Protein AF-A0A6I4M2A8-F1 (afdb_monomer_lite)

Foldseek 3Di:
DDDDPPPDPPQWDDDPPDIDGDDDPVVVVVVVVVVVVVVVVVVVVVVVVCLVVVHDDPPDDPVNSCVSVVNPPD

Sequence (74 aa):
MDEMAADEPRNTIHLGEETAVVVPLDEYLRLREAQIEVEGLTALRELHDRKASGTNPPGMTTEQVREMLGLDRT

Radius of gyration: 23.28 Å; chains: 1; bounding box: 44×36×58 Å

Organism: NCBI:txid2650748

pLDDT: mean 80.62, std 12.98, range [48.03, 96.62]

Secondary structure (DSSP, 8-state):
---------TTEEEETTEEEE---HHHHHHHHHHHHHHHHHHHHHHHHHHHHHTPPPTT--HHHHHHHTTTT--

Structure (mmCIF, N/CA/C/O backbone):
data_AF-A0A6I4M2A8-F1
#
_entry.id   AF-A0A6I4M2A8-F1
#
loop_
_atom_site.group_PDB
_atom_site.id
_atom_site.type_symbol
_atom_site.label_atom_id
_atom_site.label_alt_id
_atom_site.label_comp_id
_atom_site.label_asym_id
_atom_site.label_entity_id
_atom_site.label_seq_id
_atom_site.pdbx_PDB_ins_code
_atom_site.Cartn_x
_atom_site.Cartn_y
_atom_site.Cartn_z
_atom_site.occupancy
_atom_site.B_iso_or_equiv
_atom_site.auth_seq_id
_atom_site.auth_comp_id
_atom_site.auth_asym_id
_atom_site.auth_atom_id
_atom_site.pdbx_PDB_model_num
ATOM 1 N N . MET A 1 1 ? 23.824 -29.584 -21.478 1.00 50.47 1 MET A N 1
ATOM 2 C CA . MET A 1 1 ? 23.955 -28.363 -20.660 1.00 50.47 1 MET A CA 1
ATOM 3 C C . MET A 1 1 ? 24.054 -27.231 -21.666 1.00 50.47 1 MET A C 1
ATOM 5 O O . MET A 1 1 ? 24.962 -27.299 -22.478 1.00 50.47 1 MET A O 1
ATOM 9 N N . ASP A 1 2 ? 23.105 -26.319 -21.832 1.00 48.03 2 ASP A N 1
ATOM 10 C CA . ASP A 1 2 ? 22.134 -25.776 -20.883 1.00 48.03 2 ASP A CA 1
ATOM 11 C C . ASP A 1 2 ? 20.732 -25.696 -21.482 1.00 48.03 2 ASP A C 1
ATOM 13 O O . ASP A 1 2 ? 20.525 -25.183 -22.578 1.00 48.03 2 ASP A O 1
ATOM 17 N N . GLU A 1 3 ? 19.770 -26.198 -20.722 1.00 54.16 3 GLU A N 1
ATOM 18 C CA . GLU A 1 3 ? 18.345 -26.185 -21.024 1.00 54.16 3 GLU A CA 1
ATOM 19 C C . GLU A 1 3 ? 17.655 -25.401 -19.902 1.00 54.16 3 GLU A C 1
ATOM 21 O O . GLU A 1 3 ? 16.963 -25.990 -19.090 1.00 54.16 3 GLU A O 1
ATOM 26 N N . MET A 1 4 ? 17.930 -24.094 -19.776 1.00 54.56 4 MET A N 1
ATOM 27 C CA . MET A 1 4 ? 17.244 -23.195 -18.825 1.00 54.56 4 MET A CA 1
ATOM 28 C C . MET A 1 4 ? 17.294 -21.712 -19.250 1.00 54.56 4 MET A C 1
ATOM 30 O O . MET A 1 4 ? 17.459 -20.829 -18.414 1.00 54.56 4 MET A O 1
ATOM 34 N N . ALA A 1 5 ? 17.103 -21.390 -20.533 1.00 57.22 5 ALA A N 1
ATOM 35 C CA . ALA A 1 5 ? 16.633 -20.043 -20.876 1.00 57.22 5 ALA A CA 1
ATOM 36 C C . ALA A 1 5 ? 15.127 -19.997 -20.580 1.00 57.22 5 ALA A C 1
ATOM 38 O O . ALA A 1 5 ? 14.297 -20.108 -21.481 1.00 57.22 5 ALA A O 1
ATOM 39 N N . ALA A 1 6 ? 14.782 -19.961 -19.289 1.00 58.06 6 ALA A N 1
ATOM 40 C CA . ALA A 1 6 ? 13.443 -19.593 -18.865 1.00 58.06 6 ALA A CA 1
ATOM 41 C C . ALA A 1 6 ? 13.124 -18.247 -19.521 1.00 58.06 6 ALA A C 1
ATOM 43 O O . ALA A 1 6 ? 13.974 -17.362 -19.548 1.00 58.06 6 ALA A O 1
ATOM 44 N N . ASP A 1 7 ? 11.940 -18.171 -20.115 1.00 60.62 7 ASP A N 1
ATOM 45 C CA . ASP A 1 7 ? 11.432 -17.086 -20.950 1.00 60.62 7 ASP A CA 1
ATOM 46 C C . ASP A 1 7 ? 11.421 -15.767 -20.151 1.00 60.62 7 ASP A C 1
ATOM 48 O O . ASP A 1 7 ? 10.419 -15.391 -19.541 1.00 60.62 7 ASP A O 1
ATOM 52 N N . GLU A 1 8 ? 12.582 -15.113 -20.040 1.00 61.84 8 GLU A N 1
ATOM 53 C CA . GLU A 1 8 ? 12.714 -13.864 -19.301 1.00 61.84 8 GLU A CA 1
ATOM 54 C C . GLU A 1 8 ? 11.827 -12.825 -19.983 1.00 61.84 8 GLU A C 1
ATOM 56 O O . GLU A 1 8 ? 11.907 -12.631 -21.205 1.00 61.84 8 GLU A O 1
ATOM 61 N N . PRO A 1 9 ? 10.942 -12.159 -19.222 1.00 67.44 9 PRO A N 1
ATOM 62 C CA . PRO A 1 9 ? 10.010 -11.238 -19.822 1.00 67.44 9 PRO A CA 1
ATOM 63 C C . PRO A 1 9 ? 10.808 -10.098 -20.462 1.00 67.44 9 PRO A C 1
ATOM 65 O O . PRO A 1 9 ? 11.761 -9.563 -19.896 1.00 67.44 9 PRO A O 1
ATOM 68 N N . ARG A 1 10 ? 10.435 -9.752 -21.699 1.00 72.12 10 ARG A N 1
ATOM 69 C CA . ARG A 1 10 ? 11.188 -8.838 -22.584 1.00 72.12 10 ARG A CA 1
ATOM 70 C C . ARG A 1 10 ? 11.425 -7.437 -22.010 1.00 72.12 10 ARG A C 1
ATOM 72 O O . ARG A 1 10 ? 12.130 -6.638 -22.617 1.00 72.12 10 ARG A O 1
ATOM 79 N N . ASN A 1 11 ? 10.790 -7.122 -20.892 1.00 79.19 11 ASN A N 1
ATOM 80 C CA . ASN A 1 11 ? 10.868 -5.856 -20.192 1.00 79.19 11 ASN A CA 1
ATOM 81 C C . ASN A 1 11 ? 11.825 -5.879 -18.988 1.00 79.19 11 ASN A C 1
ATOM 83 O O . ASN A 1 11 ? 11.819 -4.936 -18.204 1.00 79.19 11 ASN A O 1
ATOM 87 N N . THR A 1 12 ? 12.652 -6.910 -18.842 1.00 85.94 12 THR A N 1
ATOM 88 C CA . THR A 1 12 ? 13.644 -7.012 -17.769 1.00 85.94 12 THR A CA 1
ATOM 89 C C . THR A 1 12 ? 14.992 -6.387 -18.158 1.00 85.94 12 THR A C 1
ATOM 91 O O . THR A 1 12 ? 15.521 -6.642 -19.238 1.00 85.94 12 THR A O 1
ATOM 94 N N . ILE A 1 13 ? 15.564 -5.571 -17.269 1.00 86.69 13 ILE A N 1
ATOM 95 C CA . ILE A 1 13 ? 16.900 -4.970 -17.371 1.00 86.69 13 ILE A CA 1
ATOM 96 C C . ILE A 1 13 ? 17.760 -5.504 -16.224 1.00 86.69 13 ILE A C 1
ATOM 98 O O . ILE A 1 13 ? 17.404 -5.355 -15.057 1.00 86.69 13 ILE A O 1
ATOM 102 N N . HIS A 1 14 ? 18.922 -6.068 -16.548 1.00 88.38 14 HIS A N 1
ATOM 103 C CA . HIS A 1 14 ? 19.901 -6.523 -15.557 1.00 88.38 14 HIS A CA 1
ATOM 104 C C . HIS A 1 14 ? 20.911 -5.408 -15.242 1.00 88.38 14 HIS A C 1
ATOM 106 O O . HIS A 1 14 ? 21.541 -4.853 -16.144 1.00 88.38 14 HIS A O 1
ATOM 112 N N . LEU A 1 15 ? 21.062 -5.074 -13.960 1.00 86.44 15 LEU A N 1
ATOM 113 C CA . LEU A 1 15 ? 21.934 -4.032 -13.415 1.00 86.44 15 LEU A CA 1
ATOM 114 C C . LEU A 1 15 ? 22.928 -4.667 -12.426 1.00 86.44 15 LEU A C 1
ATOM 116 O O . LEU A 1 15 ? 22.809 -4.535 -11.211 1.00 86.44 15 LEU A O 1
ATOM 120 N N . GLY A 1 16 ? 23.923 -5.387 -12.950 1.00 87.00 16 GLY A N 1
ATOM 121 C CA . GLY A 1 16 ? 24.864 -6.143 -12.117 1.00 87.00 16 GLY A CA 1
ATOM 122 C C . GLY A 1 16 ? 24.192 -7.368 -11.494 1.00 87.00 16 GLY A C 1
ATOM 123 O O . GLY A 1 16 ? 23.801 -8.271 -12.226 1.00 87.00 16 GLY A O 1
ATOM 124 N N . GLU A 1 17 ? 24.072 -7.395 -10.164 1.00 89.06 17 GLU A N 1
ATOM 125 C CA . GLU A 1 17 ? 23.335 -8.439 -9.426 1.00 89.06 17 GLU A CA 1
ATOM 126 C C . GLU A 1 17 ? 21.837 -8.123 -9.280 1.00 89.06 17 GLU A C 1
ATOM 128 O O . GLU A 1 17 ? 21.066 -8.970 -8.834 1.00 89.06 17 GLU A O 1
ATOM 133 N N . GLU A 1 18 ? 21.414 -6.910 -9.643 1.00 86.50 18 GLU A N 1
ATOM 134 C CA . GLU A 1 18 ? 20.022 -6.485 -9.541 1.00 86.50 18 GLU A CA 1
ATOM 135 C C . GLU A 1 18 ? 19.273 -6.686 -10.859 1.00 86.50 18 GLU A C 1
ATOM 137 O O . GLU A 1 18 ? 19.821 -6.540 -11.954 1.00 86.50 18 GLU A O 1
ATOM 142 N N . THR A 1 19 ? 17.976 -6.957 -10.750 1.00 88.50 19 THR A N 1
ATOM 143 C CA . THR A 1 19 ? 17.072 -7.095 -11.890 1.00 88.50 19 THR A CA 1
ATOM 144 C C . THR A 1 19 ? 15.944 -6.079 -11.758 1.00 88.50 19 THR A C 1
ATOM 146 O O . THR A 1 19 ? 15.217 -6.063 -10.766 1.00 88.50 19 THR A O 1
ATOM 149 N N . ALA A 1 20 ? 15.789 -5.226 -12.766 1.00 87.25 20 ALA A N 1
ATOM 150 C CA . ALA A 1 20 ? 14.712 -4.251 -12.868 1.00 87.25 20 ALA A CA 1
ATOM 151 C C . ALA A 1 20 ? 13.703 -4.682 -13.936 1.00 87.25 20 ALA A C 1
ATOM 153 O O . ALA A 1 20 ? 14.077 -5.250 -14.957 1.00 87.25 20 ALA A O 1
ATOM 154 N N . VAL A 1 21 ? 12.425 -4.369 -13.731 1.00 88.50 21 VAL A N 1
ATOM 155 C CA . VAL A 1 21 ? 11.363 -4.617 -14.715 1.00 88.50 21 VAL A CA 1
ATOM 156 C C . VAL A 1 21 ? 10.792 -3.281 -15.166 1.00 88.50 21 VAL A C 1
ATOM 158 O O . VAL A 1 21 ? 10.375 -2.458 -14.352 1.00 88.50 21 VAL A O 1
ATOM 161 N N . VAL A 1 22 ? 10.774 -3.060 -16.475 1.00 88.94 22 VAL A N 1
ATOM 162 C CA . VAL A 1 22 ? 10.164 -1.892 -17.102 1.00 88.94 22 VAL A CA 1
ATOM 163 C C . VAL A 1 22 ? 8.677 -2.159 -17.270 1.00 88.94 22 VAL A C 1
ATOM 165 O O . VAL A 1 22 ? 8.260 -3.051 -18.004 1.00 88.94 22 VAL A O 1
ATOM 168 N N . VAL A 1 23 ? 7.859 -1.358 -16.609 1.00 88.75 23 VAL A N 1
ATOM 169 C CA . VAL A 1 23 ? 6.405 -1.394 -16.765 1.00 88.75 23 VAL A CA 1
ATOM 170 C C . VAL A 1 23 ? 5.917 -0.060 -17.330 1.00 88.75 23 VAL A C 1
ATOM 172 O O . VAL A 1 23 ? 6.501 0.984 -17.015 1.00 88.75 23 VAL A O 1
ATOM 175 N N . PRO A 1 24 ? 4.873 -0.058 -18.176 1.00 93.62 24 PRO A N 1
ATOM 176 C CA . PRO A 1 24 ? 4.164 1.161 -18.538 1.00 93.62 24 PRO A CA 1
ATOM 177 C C . PRO A 1 24 ? 3.739 1.947 -17.291 1.00 93.62 24 PRO A C 1
ATOM 179 O O . PRO A 1 24 ? 3.329 1.370 -16.281 1.00 93.62 24 PRO A O 1
ATOM 182 N N . LEU A 1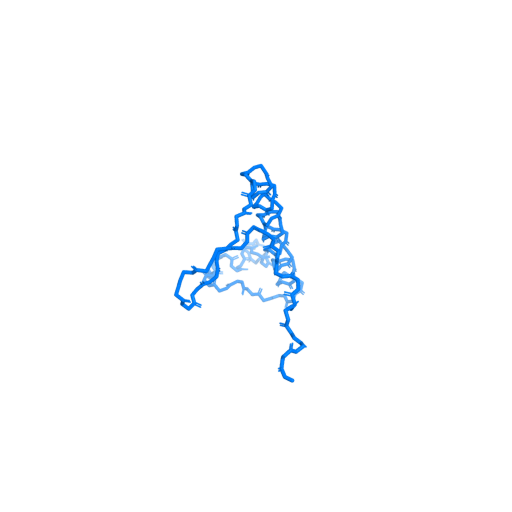 25 ? 3.845 3.278 -17.346 1.00 93.12 25 LEU A N 1
ATOM 183 C CA . LEU A 1 25 ? 3.554 4.133 -16.190 1.00 93.12 25 LEU A CA 1
ATOM 184 C C . LEU A 1 25 ? 2.102 3.980 -15.711 1.00 93.12 25 LEU A C 1
ATOM 186 O O . LEU A 1 25 ? 1.845 3.975 -14.513 1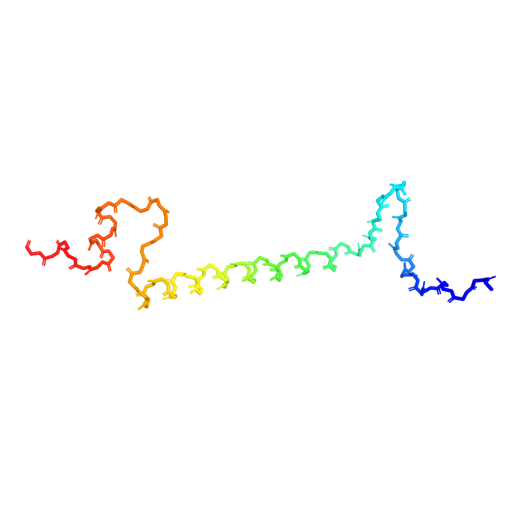.00 93.12 25 LEU A O 1
ATOM 190 N N . ASP A 1 26 ? 1.155 3.842 -16.632 1.00 96.62 26 ASP A N 1
ATOM 191 C CA . ASP A 1 26 ? -0.258 3.626 -16.328 1.00 96.62 26 ASP A CA 1
ATOM 192 C C . ASP A 1 26 ? -0.504 2.293 -15.611 1.00 96.62 26 ASP A C 1
ATOM 194 O O . ASP A 1 26 ? -1.284 2.243 -14.661 1.00 96.62 26 ASP A O 1
ATOM 198 N N . GLU A 1 27 ? 0.192 1.231 -16.015 1.00 93.50 27 GLU A N 1
ATOM 199 C CA . GLU A 1 27 ? 0.147 -0.062 -15.332 1.00 93.50 27 GLU A CA 1
ATOM 200 C C . GLU A 1 27 ? 0.727 0.034 -13.916 1.00 93.50 27 GLU A C 1
ATOM 202 O O . GLU A 1 27 ? 0.087 -0.403 -12.958 1.00 93.50 27 GLU A O 1
ATOM 207 N N . TYR A 1 28 ? 1.885 0.683 -13.760 1.00 94.06 28 TYR A N 1
ATOM 208 C CA . TYR A 1 28 ? 2.486 0.926 -12.447 1.00 94.06 28 TYR A CA 1
ATOM 209 C C . TYR A 1 28 ? 1.546 1.699 -11.518 1.00 94.06 28 TYR A C 1
ATOM 211 O O . TYR A 1 28 ? 1.362 1.314 -10.364 1.00 94.06 28 TYR A O 1
ATOM 219 N N . LEU A 1 29 ? 0.927 2.774 -12.013 1.00 96.44 29 LEU A N 1
ATOM 220 C CA . LEU A 1 29 ? 0.011 3.592 -11.220 1.00 96.44 29 LEU A CA 1
ATOM 221 C C . LEU A 1 29 ? -1.222 2.795 -10.784 1.00 96.44 29 LEU A C 1
ATOM 223 O O . LEU A 1 29 ? -1.580 2.852 -9.611 1.00 96.44 29 LEU A O 1
ATOM 227 N N . ARG A 1 30 ? -1.812 1.983 -11.671 1.00 95.88 30 ARG A N 1
ATOM 228 C CA . ARG A 1 30 ? -2.934 1.097 -11.310 1.00 95.88 30 ARG A CA 1
ATOM 229 C C . ARG A 1 30 ? -2.549 0.086 -10.235 1.00 95.88 30 ARG A C 1
ATOM 231 O O . ARG A 1 30 ? -3.298 -0.110 -9.282 1.00 95.88 30 ARG A O 1
ATOM 238 N N . LEU A 1 31 ? -1.383 -0.548 -10.371 1.00 94.25 31 LEU A N 1
ATOM 239 C CA . LEU A 1 31 ? -0.876 -1.483 -9.365 1.00 94.25 31 LEU A CA 1
ATOM 240 C C . LEU A 1 31 ? -0.631 -0.778 -8.029 1.00 94.25 31 LEU A C 1
ATOM 242 O O . LEU A 1 31 ? -0.954 -1.323 -6.975 1.00 94.25 31 LEU A O 1
ATOM 246 N N . ARG A 1 32 ? -0.108 0.451 -8.065 1.00 94.25 32 ARG A N 1
ATOM 247 C CA . ARG A 1 32 ? 0.142 1.248 -6.866 1.00 94.25 32 ARG A CA 1
ATOM 248 C C . ARG A 1 32 ? -1.151 1.659 -6.163 1.00 94.25 32 ARG A C 1
ATOM 250 O O . ARG A 1 32 ? -1.213 1.574 -4.941 1.00 94.25 32 ARG A O 1
ATOM 257 N N . GLU A 1 33 ? -2.172 2.077 -6.904 1.00 95.81 33 GLU A N 1
ATOM 258 C CA . GLU A 1 33 ? -3.497 2.396 -6.357 1.00 95.81 33 GLU A CA 1
ATOM 259 C C . GLU A 1 33 ? -4.140 1.168 -5.705 1.00 95.81 33 GLU A C 1
ATOM 261 O O . GLU A 1 33 ? -4.567 1.240 -4.552 1.00 95.81 33 GLU A O 1
ATOM 266 N N . ALA A 1 34 ? -4.117 0.019 -6.390 1.00 94.44 34 ALA A N 1
ATOM 267 C CA . ALA A 1 34 ? -4.618 -1.240 -5.842 1.00 94.44 34 ALA A CA 1
ATOM 268 C C . ALA A 1 34 ? -3.860 -1.659 -4.569 1.00 94.44 34 ALA A C 1
ATOM 270 O O . ALA A 1 34 ? -4.470 -2.116 -3.603 1.00 94.44 34 ALA A O 1
ATOM 271 N N . GLN A 1 35 ? -2.537 -1.468 -4.532 1.00 95.50 35 GLN A N 1
ATOM 272 C CA . GLN A 1 35 ? -1.734 -1.734 -3.339 1.00 95.50 35 GLN A CA 1
ATOM 273 C C . GLN A 1 35 ? -2.168 -0.858 -2.155 1.00 95.50 35 GLN A C 1
ATOM 275 O O . GLN A 1 35 ? -2.333 -1.374 -1.052 1.00 95.50 35 GLN A O 1
ATOM 280 N N . ILE A 1 36 ? -2.382 0.443 -2.375 1.00 94.19 36 ILE A N 1
ATOM 281 C CA . ILE A 1 36 ? -2.834 1.373 -1.327 1.00 94.19 36 ILE A CA 1
ATOM 282 C C . ILE A 1 36 ? -4.203 0.949 -0.779 1.00 94.19 36 ILE A C 1
ATOM 284 O O . ILE A 1 36 ? -4.421 0.983 0.433 1.00 94.19 36 ILE A O 1
ATOM 288 N N . GLU A 1 37 ? -5.119 0.516 -1.646 1.00 94.56 37 GLU A N 1
ATOM 289 C CA . GLU A 1 37 ? -6.431 0.018 -1.226 1.00 94.56 37 GLU A CA 1
ATOM 290 C C . GLU A 1 37 ? -6.306 -1.244 -0.359 1.00 94.56 37 GLU A C 1
ATOM 292 O O . GLU A 1 37 ? -6.908 -1.322 0.714 1.00 94.56 37 GLU A O 1
ATOM 297 N N . VAL A 1 38 ? -5.465 -2.201 -0.765 1.00 95.00 38 VAL A N 1
ATOM 298 C CA . VAL A 1 38 ? -5.194 -3.423 0.009 1.00 95.00 38 VAL A CA 1
ATOM 299 C C . VAL A 1 38 ? -4.554 -3.105 1.361 1.00 95.00 38 VAL A C 1
ATOM 301 O O . VAL A 1 38 ? -4.961 -3.676 2.376 1.00 95.00 38 VAL A O 1
ATOM 304 N N . GLU A 1 39 ? -3.587 -2.188 1.412 1.00 93.94 39 GLU A N 1
ATOM 305 C CA . GLU A 1 39 ? -2.958 -1.733 2.659 1.00 93.94 39 GLU A CA 1
ATOM 306 C C . GLU A 1 39 ? -3.996 -1.092 3.597 1.00 93.94 39 GLU A C 1
ATOM 308 O O . GLU A 1 39 ? -4.054 -1.426 4.784 1.00 93.94 39 GLU A O 1
ATOM 313 N N . GLY A 1 40 ? -4.887 -0.252 3.060 1.00 91.50 40 GLY A N 1
ATOM 314 C CA . GLY A 1 40 ? -5.988 0.355 3.809 1.00 91.50 40 GLY A CA 1
ATOM 315 C C . GLY A 1 40 ? -6.9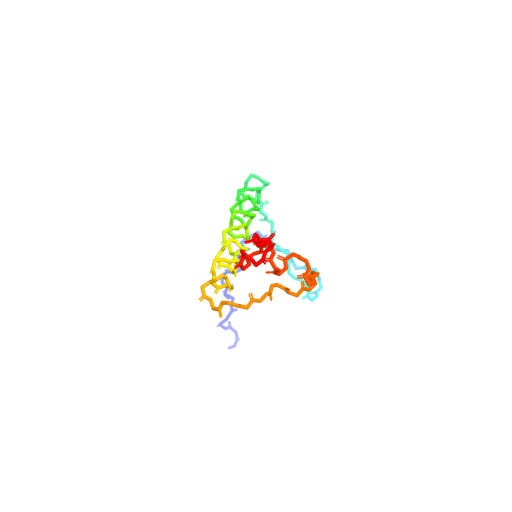77 -0.675 4.365 1.00 91.50 40 GLY A C 1
ATOM 316 O O . GLY A 1 40 ? -7.317 -0.639 5.550 1.00 91.50 40 GLY A O 1
ATOM 317 N N . LEU A 1 41 ? -7.405 -1.636 3.544 1.00 92.75 41 LEU A N 1
ATOM 318 C CA . LEU A 1 41 ? -8.299 -2.718 3.968 1.00 92.75 41 LEU A CA 1
ATOM 319 C C . LEU A 1 41 ? -7.649 -3.623 5.021 1.00 92.75 41 LEU A C 1
ATOM 321 O O . LEU A 1 41 ? -8.314 -4.041 5.971 1.00 92.75 41 LEU A O 1
ATOM 325 N N . THR A 1 42 ? -6.349 -3.891 4.890 1.00 93.06 42 THR A N 1
ATOM 326 C CA . THR A 1 42 ? -5.585 -4.680 5.865 1.00 93.06 42 THR A CA 1
ATOM 327 C C . THR A 1 42 ? -5.552 -3.976 7.219 1.00 93.06 42 THR A C 1
ATOM 329 O O . THR A 1 42 ? -5.880 -4.592 8.232 1.00 93.06 42 THR A O 1
ATOM 332 N N . ALA A 1 43 ? -5.278 -2.669 7.246 1.00 88.75 43 ALA A N 1
ATOM 333 C CA . ALA A 1 43 ? -5.289 -1.885 8.480 1.00 88.75 43 ALA A CA 1
ATOM 334 C C . ALA A 1 43 ? -6.672 -1.869 9.160 1.00 88.75 43 ALA A C 1
ATOM 336 O O . ALA A 1 43 ? -6.772 -2.020 10.382 1.00 88.75 43 ALA A O 1
ATOM 337 N N . LEU A 1 44 ? -7.753 -1.734 8.383 1.00 88.38 44 LEU A N 1
ATOM 338 C CA . LEU A 1 44 ? -9.121 -1.802 8.910 1.00 88.38 44 LEU A CA 1
ATOM 339 C C . LEU A 1 44 ? -9.443 -3.181 9.490 1.00 88.38 44 LEU A C 1
ATOM 341 O O . LEU A 1 44 ? -10.051 -3.271 10.559 1.00 88.38 44 LEU A O 1
ATOM 345 N N . ARG A 1 45 ? -9.007 -4.253 8.824 1.00 89.88 45 ARG A N 1
ATOM 346 C CA . ARG A 1 45 ? -9.170 -5.620 9.322 1.00 89.88 45 ARG A CA 1
ATOM 347 C C . ARG A 1 45 ? -8.407 -5.839 10.624 1.00 89.88 45 ARG A C 1
ATOM 349 O O . ARG A 1 45 ? -8.987 -6.348 11.573 1.00 89.88 45 ARG A O 1
ATOM 356 N N . GLU A 1 46 ? -7.158 -5.397 10.719 1.00 87.56 46 GLU A N 1
ATOM 357 C CA . GLU A 1 46 ? -6.383 -5.492 11.962 1.00 87.56 46 GLU A CA 1
ATOM 358 C C . GLU A 1 46 ? -7.024 -4.710 13.113 1.00 87.56 46 GLU A C 1
ATOM 360 O O . GLU A 1 46 ? -6.988 -5.140 14.264 1.00 87.56 46 GLU A O 1
ATOM 365 N N . LEU A 1 47 ? -7.610 -3.541 12.838 1.00 84.50 47 LEU A N 1
ATOM 366 C CA . LEU A 1 47 ? -8.379 -2.793 13.836 1.00 84.50 47 LEU A CA 1
ATOM 367 C C . LEU A 1 47 ? -9.631 -3.558 14.274 1.00 84.50 47 LEU A C 1
ATOM 369 O O . LEU A 1 47 ? -9.910 -3.630 15.471 1.00 84.50 47 LEU A O 1
ATOM 373 N N . HIS A 1 48 ? -10.361 -4.149 13.329 1.00 84.38 48 HIS A N 1
ATOM 374 C CA . HIS A 1 48 ? -11.533 -4.966 13.622 1.00 84.38 48 HIS A CA 1
ATOM 375 C C . HIS A 1 48 ? -11.173 -6.194 14.470 1.00 84.38 48 HIS A C 1
ATOM 377 O O . HIS A 1 48 ? -11.802 -6.433 15.500 1.00 84.38 48 HIS A O 1
ATOM 383 N N . ASP A 1 49 ? -10.129 -6.926 14.088 1.00 84.88 49 ASP A N 1
ATOM 384 C CA . ASP A 1 49 ? -9.677 -8.131 14.785 1.00 84.88 49 ASP A CA 1
ATOM 385 C C . ASP A 1 49 ? -9.179 -7.796 16.197 1.00 84.88 49 ASP A C 1
ATOM 387 O O . ASP A 1 49 ? -9.533 -8.485 17.154 1.00 84.88 49 ASP A O 1
ATOM 391 N N . ARG A 1 50 ? -8.458 -6.677 16.363 1.00 77.69 50 ARG A N 1
ATOM 392 C CA . ARG A 1 50 ? -8.053 -6.155 17.679 1.00 77.69 50 ARG A CA 1
ATOM 393 C C . ARG A 1 50 ? -9.240 -5.773 18.558 1.00 77.69 50 ARG A C 1
ATOM 395 O O . ARG A 1 50 ? -9.244 -6.079 19.749 1.00 77.69 50 ARG A O 1
ATOM 402 N N . LYS A 1 51 ? -10.260 -5.129 17.984 1.00 78.12 51 LYS A N 1
ATOM 403 C CA . LYS A 1 51 ? -11.496 -4.788 18.702 1.00 78.12 51 LYS A CA 1
ATOM 404 C C . LYS A 1 51 ? -12.251 -6.045 19.135 1.00 78.12 51 LYS A C 1
ATOM 406 O O . LYS A 1 51 ? -12.771 -6.081 20.245 1.00 78.12 51 LYS A O 1
ATOM 411 N N . ALA A 1 52 ? -12.295 -7.070 18.285 1.00 79.50 52 ALA A N 1
ATOM 412 C CA . ALA A 1 52 ? -12.945 -8.341 18.588 1.00 79.50 52 ALA A CA 1
ATOM 413 C C . ALA A 1 52 ? -12.201 -9.145 19.670 1.00 79.50 52 ALA A C 1
ATOM 415 O O . ALA A 1 52 ? -12.842 -9.786 20.500 1.00 79.50 52 ALA A O 1
ATOM 416 N N . SER A 1 53 ? -10.866 -9.097 19.690 1.00 81.94 53 SER A N 1
ATOM 417 C CA . SER A 1 53 ? -10.035 -9.785 20.688 1.00 81.94 53 SER A CA 1
ATOM 418 C C . SER A 1 53 ? -9.831 -8.993 21.987 1.00 81.94 53 SER A C 1
ATOM 420 O O . SER A 1 53 ? -9.294 -9.538 22.950 1.00 81.94 53 SER A O 1
ATOM 422 N N . GLY A 1 54 ? -10.227 -7.715 22.027 1.00 72.25 54 GLY A N 1
ATOM 423 C CA . GLY A 1 54 ? -9.991 -6.820 23.164 1.00 72.25 54 GLY A CA 1
ATOM 424 C C . GLY A 1 54 ? -8.525 -6.407 23.334 1.00 72.25 54 GLY A C 1
ATOM 425 O O . GLY A 1 54 ? -8.138 -5.932 24.400 1.00 72.25 54 GLY A O 1
ATOM 426 N N . THR A 1 55 ? -7.688 -6.600 22.311 1.00 71.12 55 THR A N 1
ATOM 427 C CA . THR A 1 55 ? -6.279 -6.190 22.344 1.00 71.12 55 THR A CA 1
ATOM 428 C C . THR A 1 55 ? -6.121 -4.749 21.877 1.00 71.12 55 THR A C 1
ATOM 430 O O . THR A 1 55 ? -6.609 -4.380 20.810 1.00 71.12 55 THR A O 1
ATOM 433 N N . ASN A 1 56 ? -5.389 -3.943 22.641 1.00 66.94 56 ASN A N 1
ATOM 434 C CA . ASN A 1 56 ? -5.136 -2.549 22.286 1.00 66.94 56 ASN A CA 1
ATOM 435 C C . ASN A 1 56 ? -4.029 -2.436 21.221 1.00 66.94 56 ASN A C 1
ATOM 437 O O . ASN A 1 56 ? -3.065 -3.208 21.256 1.00 66.94 56 ASN A O 1
ATOM 441 N N . PRO A 1 57 ? -4.112 -1.461 20.300 1.00 69.25 57 PRO A N 1
ATOM 442 C CA . PRO A 1 57 ? -2.9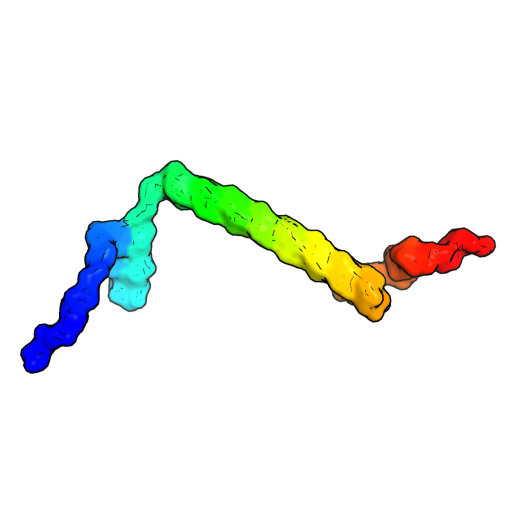92 -1.089 19.447 1.00 69.25 57 PRO A CA 1
ATOM 443 C C . PRO A 1 57 ? -1.755 -0.701 20.279 1.00 69.25 57 PRO A C 1
ATOM 445 O O . PRO A 1 57 ? -1.893 -0.068 21.331 1.00 69.25 57 PRO A O 1
ATOM 448 N N . PRO A 1 58 ? -0.534 -1.022 19.818 1.00 70.12 58 PRO A N 1
ATOM 449 C CA . PRO A 1 58 ? 0.678 -0.518 20.451 1.00 70.12 58 PRO A CA 1
ATOM 450 C C . PRO A 1 58 ? 0.719 1.017 20.372 1.00 70.12 58 PRO A C 1
ATOM 452 O O . PRO A 1 58 ? 0.453 1.595 19.322 1.00 70.12 58 PRO A O 1
ATOM 455 N N . GLY A 1 59 ? 1.048 1.675 21.488 1.00 74.44 59 GLY A N 1
ATOM 456 C CA . GLY A 1 59 ? 1.131 3.139 21.576 1.00 74.44 59 GLY A CA 1
ATOM 457 C C . GLY A 1 59 ? -0.160 3.855 21.992 1.00 74.44 59 GLY A C 1
ATOM 458 O O . GLY A 1 59 ? -0.142 5.077 22.111 1.00 74.44 59 GLY A O 1
ATOM 459 N N . MET A 1 60 ? -1.254 3.130 22.254 1.00 74.81 60 MET A N 1
ATOM 460 C CA . MET A 1 60 ? -2.465 3.725 22.829 1.00 74.81 60 MET A CA 1
ATOM 461 C C . MET A 1 60 ? -2.244 4.127 24.295 1.00 74.81 60 MET A C 1
ATOM 463 O O . MET A 1 60 ? -1.695 3.355 25.086 1.00 74.81 60 MET A O 1
ATOM 467 N N . THR A 1 61 ? -2.696 5.322 24.672 1.00 79.12 61 THR A N 1
ATOM 468 C CA . THR A 1 61 ? -2.671 5.779 26.068 1.00 79.12 61 THR A CA 1
ATOM 469 C C . THR A 1 61 ? -3.791 5.126 26.878 1.00 79.12 61 THR A C 1
ATOM 471 O O . THR A 1 61 ? -4.803 4.684 26.336 1.00 79.12 61 THR A O 1
ATOM 474 N N . THR A 1 62 ? -3.647 5.091 28.205 1.00 79.00 62 THR A N 1
ATOM 475 C CA . THR A 1 62 ? -4.676 4.552 29.111 1.00 79.00 62 THR A CA 1
ATOM 476 C C . THR A 1 62 ? -6.042 5.226 28.925 1.00 79.00 62 THR A C 1
ATOM 478 O O . THR A 1 62 ? -7.064 4.561 29.063 1.00 79.00 62 THR A O 1
ATOM 481 N N . GLU A 1 63 ? -6.070 6.519 28.590 1.00 80.44 63 GLU A N 1
ATOM 482 C CA . GLU A 1 63 ? -7.299 7.271 28.291 1.00 80.44 63 GLU A CA 1
ATOM 483 C C . GLU A 1 63 ? -7.958 6.773 27.000 1.00 80.44 63 GLU A C 1
ATOM 485 O O . GLU A 1 63 ? -9.133 6.428 27.000 1.00 80.44 63 GLU A O 1
ATOM 490 N N . GLN A 1 64 ? -7.183 6.604 25.927 1.00 79.75 64 GLN A N 1
ATOM 491 C CA . GLN A 1 64 ? -7.685 6.076 24.653 1.00 79.75 64 GLN A CA 1
ATOM 492 C C . GLN A 1 64 ? -8.216 4.637 24.783 1.00 79.75 64 GLN A C 1
ATOM 494 O O . GLN A 1 64 ? -9.184 4.261 24.124 1.00 79.75 64 GLN A O 1
ATOM 499 N N . VAL A 1 65 ? -7.612 3.830 25.663 1.00 78.06 65 VAL A N 1
ATOM 500 C CA . VAL A 1 65 ? -8.100 2.482 25.994 1.00 78.06 65 VAL A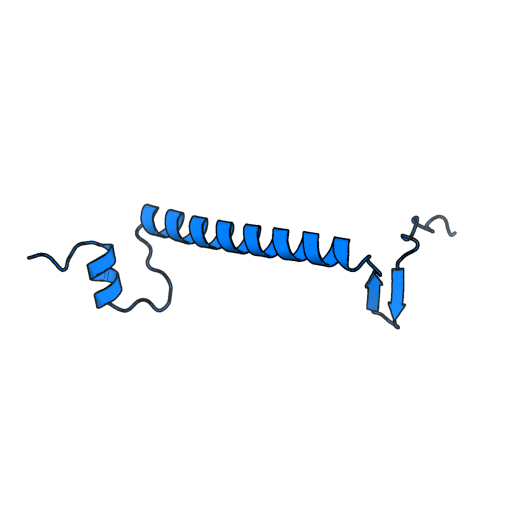 CA 1
ATOM 501 C C . VAL A 1 65 ? -9.432 2.541 26.743 1.00 78.06 65 VAL A C 1
ATOM 503 O O . VAL A 1 65 ? -10.329 1.748 26.453 1.00 78.06 65 VAL A O 1
ATOM 506 N N . ARG A 1 66 ? -9.590 3.466 27.696 1.00 78.44 66 ARG A N 1
ATOM 507 C CA . ARG A 1 66 ? -10.852 3.640 28.430 1.00 78.44 66 ARG A CA 1
ATOM 508 C C . ARG A 1 66 ? -11.975 4.120 27.521 1.00 78.44 66 ARG A C 1
ATOM 510 O O . ARG A 1 66 ? -13.066 3.559 27.602 1.00 78.44 66 ARG A O 1
ATOM 517 N N . GLU A 1 67 ? -11.696 5.055 26.618 1.00 80.19 67 GLU A N 1
ATOM 518 C CA . GLU A 1 67 ? -12.648 5.514 25.606 1.00 80.19 67 GLU A CA 1
ATOM 519 C C . GLU A 1 67 ? -13.089 4.350 24.706 1.00 80.19 67 GLU A C 1
ATOM 521 O O . GLU A 1 67 ? -14.286 4.118 24.522 1.00 80.19 67 GLU A O 1
ATOM 526 N N . MET A 1 68 ? -12.135 3.549 24.218 1.00 76.19 68 MET A N 1
ATOM 527 C CA . MET A 1 68 ? -12.414 2.388 23.368 1.00 76.19 68 MET A CA 1
ATOM 528 C C . MET A 1 68 ? -13.267 1.322 24.074 1.00 76.19 68 MET A C 1
ATOM 530 O O . MET A 1 68 ? -14.126 0.702 23.445 1.00 76.19 68 MET A O 1
ATOM 534 N N . LEU A 1 69 ? -13.043 1.112 25.373 1.00 76.38 69 LEU A N 1
ATOM 535 C CA . LEU A 1 69 ? -13.793 0.163 26.201 1.00 76.38 69 LEU A CA 1
ATOM 536 C C . LEU A 1 69 ? -15.086 0.756 26.792 1.00 76.38 69 LEU A C 1
ATOM 538 O O . LEU A 1 69 ? -15.819 0.044 27.476 1.00 76.38 69 LEU A O 1
ATOM 542 N N . GLY A 1 70 ? -15.384 2.036 26.543 1.00 77.31 70 GLY A N 1
ATOM 543 C CA . GLY A 1 70 ? -16.569 2.717 27.074 1.00 77.31 70 GLY A CA 1
ATOM 544 C C . GLY A 1 70 ? -16.544 2.939 28.591 1.00 77.31 70 GLY A C 1
ATOM 545 O O . GLY A 1 70 ? -17.602 3.059 29.203 1.00 77.31 70 GLY A O 1
ATOM 546 N N . LEU A 1 71 ? -15.356 2.984 29.200 1.00 77.00 71 LEU A N 1
ATOM 547 C CA . LEU A 1 71 ? -15.155 3.080 30.652 1.00 77.00 71 LEU A CA 1
ATOM 548 C C . LEU A 1 71 ? -15.167 4.523 31.192 1.00 77.00 71 LEU A C 1
ATOM 550 O O . LEU A 1 71 ? -15.159 4.706 32.405 1.00 77.00 71 LEU A O 1
ATOM 554 N N . ASP A 1 72 ? -15.208 5.539 30.323 1.00 66.31 72 ASP A N 1
ATOM 555 C CA . ASP A 1 72 ? -15.179 6.963 30.715 1.00 66.31 72 ASP A CA 1
ATOM 556 C C . ASP A 1 72 ? -16.570 7.578 30.982 1.00 66.31 72 ASP A C 1
ATOM 558 O O . ASP A 1 72 ? -16.686 8.774 31.247 1.00 66.31 72 ASP A O 1
ATOM 562 N N . ARG A 1 73 ? -17.652 6.785 30.934 1.00 54.22 73 ARG A N 1
ATOM 563 C CA . ARG A 1 73 ? -19.015 7.232 31.281 1.00 54.22 73 ARG A CA 1
ATOM 564 C C . ARG A 1 73 ? -19.487 6.623 32.605 1.00 54.22 73 ARG A C 1
ATOM 566 O O . ARG A 1 73 ? -20.298 5.701 32.590 1.00 54.22 73 ARG A O 1
ATOM 573 N N . THR A 1 74 ? -19.023 7.172 33.727 1.00 51.12 74 THR A N 1
ATOM 574 C CA . THR A 1 74 ? -19.659 7.041 35.057 1.00 51.12 74 THR A CA 1
ATOM 575 C C . THR A 1 74 ? -19.369 8.261 35.90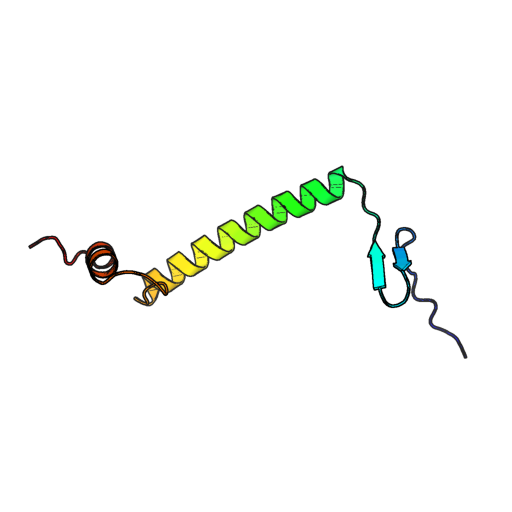7 1.00 51.12 74 THR A C 1
ATOM 577 O O . THR A 1 74 ? -18.205 8.715 35.876 1.00 51.12 74 THR A O 1
#